Protein AF-A0A7Y3P861-F1 (afdb_monomer_lite)

Secondary structure (DSSP, 8-state):
--GGGGEEEEEEETTTS-HHHHHHHHHHTTTTEEEEEEE-SSEEEEEEEESSTT--HHHHHHHHHHHHHHHHHHHHHHHHHHHHHHHHHHHHHHHHHHHTT---PPPP-TT-HHHHHHHHHHHHHHHHHHHHHS-TT----S-SSPPPP---

Foldseek 3Di:
DDLVQQKDKDKAFCVQFPPVLLVVLCVVCVVFWHWDWDDDPGIIIIMTRGPDPPQDPVNNVVVVVVSVVSSNVSSVVVVVCVVCVVVVVVVVVVVVCVVVVNDPPPDPPCPDPVNVVVVVVVVVVVVVVCVVPDDPVPDDDDDPDDPDDPDD

pLDDT: mean 85.26, std 15.57, range [49.03, 98.69]

Sequence (152 aa):
MNPAKRSVALNVPRKIYGDDAVRIAAHVFSNRAEVYHRAGKAAHELTLVARHRGADAASLEALGGEFLNELLNQEYRSVTARFNRKIADIIAAQALLSARGAETPALPAQDSPEFEAEVQKLLAAAGDEIARTMPKKLSPQGPLYPPEPRAR

Structure (mmCIF, N/CA/C/O backbone):
data_AF-A0A7Y3P861-F1
#
_entry.id   AF-A0A7Y3P861-F1
#
loop_
_atom_site.group_PDB
_atom_site.id
_atom_site.type_symbol
_atom_site.label_atom_id
_atom_site.label_alt_id
_atom_site.label_comp_id
_atom_site.label_asym_id
_atom_site.label_entity_id
_atom_site.label_seq_id
_atom_site.pdbx_PDB_ins_code
_atom_site.Cartn_x
_atom_site.Cartn_y
_atom_site.Cartn_z
_atom_site.occupancy
_atom_site.B_iso_or_equiv
_atom_site.auth_seq_id
_atom_site.auth_comp_id
_atom_site.auth_asym_id
_atom_site.auth_atom_id
_atom_site.pdbx_PDB_model_num
ATOM 1 N N . MET A 1 1 ? -19.043 -12.545 21.869 1.00 51.41 1 MET A N 1
ATOM 2 C CA . MET A 1 1 ? -18.106 -11.414 22.084 1.00 51.41 1 MET A CA 1
ATOM 3 C C . MET A 1 1 ? -18.238 -10.476 20.884 1.00 51.41 1 MET A C 1
ATOM 5 O O . MET A 1 1 ? -18.245 -10.979 19.771 1.00 51.41 1 MET A O 1
ATOM 9 N N . ASN A 1 2 ? -18.467 -9.172 21.089 1.00 57.59 2 ASN A N 1
ATOM 10 C CA . ASN A 1 2 ? -18.907 -8.236 20.038 1.00 57.59 2 ASN A CA 1
ATOM 11 C C . ASN A 1 2 ? -17.721 -7.765 19.152 1.00 57.59 2 ASN A C 1
ATOM 13 O O . ASN A 1 2 ? -16.788 -7.180 19.709 1.00 57.59 2 ASN A O 1
ATOM 17 N N . PRO A 1 3 ? -17.728 -7.986 17.819 1.00 62.62 3 PRO A N 1
ATOM 18 C CA . PRO A 1 3 ? -16.659 -7.548 16.909 1.00 62.62 3 PRO A CA 1
ATOM 19 C C . PRO A 1 3 ? -16.409 -6.031 16.935 1.00 62.62 3 PRO A C 1
ATOM 21 O O . PRO A 1 3 ? -15.276 -5.609 16.724 1.00 62.62 3 PRO A O 1
ATOM 24 N N . ALA A 1 4 ? -17.407 -5.224 17.309 1.00 68.44 4 ALA A N 1
ATOM 25 C CA . ALA A 1 4 ? -17.267 -3.773 17.434 1.00 68.44 4 ALA A CA 1
ATOM 26 C C . ALA A 1 4 ? -16.253 -3.328 18.510 1.00 68.44 4 ALA A C 1
ATOM 28 O O . ALA A 1 4 ? -15.742 -2.217 18.453 1.00 68.44 4 ALA A O 1
ATOM 29 N N . LYS A 1 5 ? -15.937 -4.180 19.500 1.00 80.25 5 LYS A N 1
ATOM 30 C CA . LYS A 1 5 ? -14.982 -3.847 20.579 1.00 80.25 5 LYS A CA 1
ATOM 31 C C . LYS A 1 5 ? -13.510 -4.045 20.198 1.00 80.25 5 LYS A C 1
ATOM 33 O O . LYS A 1 5 ? -12.635 -3.781 21.010 1.00 80.25 5 LYS A O 1
ATOM 38 N N . ARG A 1 6 ? -13.241 -4.566 19.002 1.00 92.25 6 ARG A N 1
ATOM 39 C CA . ARG A 1 6 ? -11.911 -5.003 18.537 1.00 92.25 6 ARG A CA 1
ATOM 40 C C . ARG A 1 6 ? -11.640 -4.549 17.107 1.00 92.25 6 ARG A C 1
ATOM 42 O O . ARG A 1 6 ? -10.967 -5.238 16.337 1.00 92.25 6 ARG A O 1
ATOM 49 N N . SER A 1 7 ? -12.249 -3.428 16.748 1.00 95.50 7 SER A N 1
ATOM 50 C CA . SER A 1 7 ? -12.193 -2.868 15.413 1.00 95.50 7 SER A CA 1
ATOM 51 C C . SER A 1 7 ? -11.737 -1.423 15.445 1.00 95.50 7 SER A C 1
ATOM 53 O O . SER A 1 7 ? -12.117 -0.682 16.348 1.00 95.50 7 SER A O 1
ATOM 55 N N . VAL A 1 8 ? -10.996 -1.021 14.420 1.00 96.62 8 VAL A N 1
ATOM 56 C CA . VAL A 1 8 ? -10.671 0.378 14.139 1.00 96.62 8 VAL A CA 1
ATOM 57 C C . VAL A 1 8 ? -11.275 0.763 12.792 1.00 96.62 8 VAL A C 1
ATOM 59 O O . VAL A 1 8 ? -11.208 -0.003 11.828 1.00 96.62 8 VAL A O 1
ATOM 62 N N . ALA A 1 9 ? -11.913 1.930 12.745 1.00 96.88 9 ALA A N 1
ATOM 63 C CA . ALA A 1 9 ? -12.472 2.495 11.526 1.00 96.88 9 ALA A CA 1
ATOM 64 C C . ALA A 1 9 ? -11.510 3.547 10.971 1.00 96.88 9 ALA A C 1
ATOM 66 O O . ALA A 1 9 ? -11.041 4.410 11.709 1.00 96.88 9 ALA A O 1
ATOM 67 N N . LEU A 1 10 ? -11.233 3.477 9.673 1.00 97.44 10 LEU A N 1
ATOM 68 C CA . LEU A 1 10 ? -10.372 4.412 8.960 1.00 97.44 10 LEU A CA 1
ATOM 69 C C . LEU A 1 10 ? -11.136 4.999 7.776 1.00 97.44 10 LEU A C 1
ATOM 71 O O . LEU A 1 10 ? -11.939 4.320 7.132 1.00 97.44 10 LEU A O 1
ATOM 75 N N . ASN A 1 11 ? -10.853 6.261 7.472 1.00 97.69 11 ASN A N 1
ATOM 76 C CA . ASN A 1 11 ? -11.398 6.944 6.311 1.00 97.69 11 ASN A CA 1
ATOM 77 C C . ASN A 1 11 ? -10.258 7.630 5.558 1.00 97.69 11 ASN A C 1
ATOM 79 O O . ASN A 1 11 ? -9.568 8.479 6.123 1.00 97.69 11 ASN A O 1
ATOM 83 N N . VAL A 1 12 ? -10.034 7.231 4.306 1.00 97.62 12 VAL A N 1
ATOM 84 C CA . VAL A 1 12 ? -8.902 7.707 3.499 1.00 97.62 12 VAL A CA 1
ATOM 85 C C . VAL A 1 12 ? -9.360 8.183 2.118 1.00 97.62 12 VAL A C 1
ATOM 87 O O . VAL A 1 12 ? -10.211 7.549 1.495 1.00 97.62 12 VAL A O 1
ATOM 90 N N . PRO A 1 13 ? -8.824 9.297 1.594 1.00 97.88 13 PRO A N 1
ATOM 91 C CA . PRO A 1 13 ? -9.309 9.895 0.351 1.00 97.88 13 PRO A CA 1
ATOM 92 C C . PRO A 1 13 ? -8.934 9.069 -0.889 1.00 97.88 13 PRO A C 1
ATOM 94 O O . PRO A 1 13 ? -7.760 8.772 -1.116 1.00 97.88 13 PRO A O 1
ATOM 97 N N . ARG A 1 14 ? -9.916 8.812 -1.768 1.00 96.25 14 ARG A N 1
ATOM 98 C CA . ARG A 1 14 ? -9.731 8.077 -3.042 1.00 96.25 14 ARG A CA 1
ATOM 99 C C . ARG A 1 14 ? -8.851 8.797 -4.056 1.00 96.25 14 ARG A C 1
ATOM 101 O O . ARG A 1 14 ? -8.324 8.190 -4.976 1.00 96.25 14 ARG A O 1
ATOM 108 N N . LYS A 1 15 ? -8.714 10.116 -3.911 1.00 96.19 15 LYS A N 1
ATOM 109 C CA . LYS A 1 15 ? -7.819 10.918 -4.754 1.00 96.19 15 LYS A CA 1
ATOM 110 C C . LYS A 1 15 ? -6.344 10.590 -4.496 1.00 96.19 15 LYS A C 1
ATOM 112 O O . LYS A 1 15 ? -5.524 10.814 -5.377 1.00 96.19 15 LYS A O 1
ATOM 117 N N . ILE A 1 16 ? -6.022 10.130 -3.286 1.00 95.88 16 ILE A N 1
ATOM 118 C CA . ILE A 1 16 ? -4.650 9.828 -2.875 1.00 95.88 16 ILE A CA 1
ATOM 119 C C . ILE A 1 16 ? -4.393 8.334 -3.013 1.00 95.88 16 ILE A C 1
ATOM 121 O O . ILE A 1 16 ? -3.409 7.965 -3.633 1.00 95.88 16 ILE A O 1
ATOM 125 N N . TYR A 1 17 ? -5.283 7.499 -2.480 1.00 97.19 17 TYR A N 1
ATOM 126 C CA . TYR A 1 17 ? -5.110 6.049 -2.450 1.00 97.19 17 TYR A CA 1
ATOM 127 C C . TYR A 1 17 ? -6.027 5.378 -3.468 1.00 97.19 17 TYR A C 1
ATOM 129 O O . TYR A 1 17 ? -7.237 5.605 -3.450 1.00 97.19 17 TYR A O 1
ATOM 137 N N . GLY A 1 18 ? -5.455 4.562 -4.351 1.00 96.31 18 GLY A N 1
ATOM 138 C CA . GLY A 1 18 ? -6.202 3.782 -5.329 1.00 96.31 18 GLY A CA 1
ATOM 139 C C . GLY A 1 18 ? -6.804 2.497 -4.754 1.00 96.31 18 GLY A C 1
ATOM 140 O O . GLY A 1 18 ? -6.327 1.945 -3.760 1.00 96.31 18 GLY A O 1
ATOM 141 N N . ASP A 1 19 ? -7.816 1.965 -5.447 1.00 96.44 19 ASP A N 1
ATOM 142 C CA . ASP A 1 19 ? -8.485 0.706 -5.081 1.00 96.44 19 ASP A CA 1
ATOM 143 C C . ASP A 1 19 ? -7.494 -0.479 -4.990 1.00 96.44 19 ASP A C 1
ATOM 145 O O . ASP A 1 19 ? -7.601 -1.322 -4.097 1.00 96.44 19 ASP A O 1
ATOM 149 N N . ASP A 1 20 ? -6.479 -0.517 -5.863 1.00 96.88 20 ASP A N 1
ATOM 150 C CA . ASP A 1 20 ? -5.445 -1.560 -5.844 1.00 96.88 20 ASP A CA 1
ATOM 151 C C . ASP A 1 20 ? -4.565 -1.494 -4.589 1.00 96.88 20 ASP A C 1
ATOM 153 O O . ASP A 1 20 ? -4.273 -2.536 -4.000 1.00 96.88 20 ASP A O 1
ATOM 157 N N . ALA A 1 21 ? -4.182 -0.291 -4.146 1.00 97.94 21 ALA A N 1
ATOM 158 C CA . ALA A 1 21 ? -3.378 -0.112 -2.939 1.00 97.94 21 ALA A CA 1
ATOM 159 C C . ALA A 1 21 ? -4.139 -0.611 -1.701 1.00 97.94 21 ALA A C 1
ATOM 161 O O . ALA A 1 21 ? -3.578 -1.347 -0.888 1.00 97.94 21 ALA A O 1
ATOM 162 N N . VAL A 1 22 ? -5.441 -0.303 -1.609 1.00 97.81 22 VAL A N 1
ATOM 163 C CA . VAL A 1 22 ? -6.324 -0.815 -0.547 1.00 97.81 22 VAL A CA 1
ATOM 164 C C . VAL A 1 22 ? -6.403 -2.338 -0.577 1.00 97.81 22 VAL A C 1
ATOM 166 O O . VAL A 1 22 ? -6.233 -2.980 0.460 1.00 97.81 22 VAL A O 1
ATOM 169 N N . ARG A 1 23 ? -6.625 -2.935 -1.754 1.00 97.75 23 ARG A N 1
ATOM 170 C CA . ARG A 1 23 ? -6.733 -4.394 -1.896 1.00 97.75 23 ARG A CA 1
ATOM 171 C C . ARG A 1 23 ? -5.441 -5.108 -1.496 1.00 97.75 23 ARG A C 1
ATOM 173 O O . ARG A 1 23 ? -5.500 -6.124 -0.805 1.00 97.75 23 ARG A O 1
ATOM 180 N N . ILE A 1 24 ? -4.285 -4.589 -1.910 1.00 98.19 24 ILE A N 1
ATOM 181 C CA . ILE A 1 24 ? -2.985 -5.181 -1.574 1.00 98.19 24 ILE A CA 1
ATOM 182 C C . ILE A 1 24 ? -2.704 -5.028 -0.076 1.00 98.19 24 ILE A C 1
ATOM 184 O O . ILE A 1 24 ? -2.364 -6.018 0.570 1.00 98.19 24 ILE A O 1
ATOM 188 N N . ALA A 1 25 ? -2.918 -3.841 0.501 1.00 98.31 25 ALA A N 1
ATOM 189 C CA . ALA A 1 25 ? -2.729 -3.617 1.936 1.00 98.31 25 ALA A CA 1
ATOM 190 C C . ALA A 1 25 ? -3.632 -4.538 2.779 1.00 98.31 25 ALA A C 1
ATOM 192 O O . ALA A 1 25 ? -3.175 -5.155 3.742 1.00 98.31 25 ALA A O 1
ATOM 193 N N . ALA A 1 26 ? -4.895 -4.714 2.376 1.00 98.06 26 ALA A N 1
ATOM 194 C CA . ALA A 1 26 ? -5.817 -5.654 3.011 1.00 98.06 26 ALA A CA 1
ATOM 195 C C . ALA A 1 26 ? -5.315 -7.105 2.951 1.00 98.06 26 ALA A C 1
ATOM 197 O O . ALA A 1 26 ? -5.425 -7.838 3.934 1.00 98.06 26 ALA A O 1
ATOM 198 N N . HIS A 1 27 ? -4.730 -7.515 1.823 1.00 98.12 27 HIS A N 1
ATOM 199 C CA . HIS A 1 27 ? -4.144 -8.844 1.684 1.00 98.12 27 HIS A CA 1
ATOM 200 C C . HIS A 1 27 ? -2.918 -9.036 2.589 1.00 98.12 27 HIS A C 1
ATOM 202 O O . HIS A 1 27 ? -2.839 -10.045 3.292 1.00 98.12 27 HIS A O 1
ATOM 208 N N . VAL A 1 28 ? -2.010 -8.055 2.644 1.00 98.12 28 VAL A N 1
ATOM 209 C CA . VAL A 1 28 ? -0.834 -8.068 3.537 1.00 98.12 28 VAL A CA 1
ATOM 210 C C . VAL A 1 28 ? -1.253 -8.197 5.005 1.00 98.12 28 VAL A C 1
ATOM 212 O O . VAL A 1 28 ? -0.620 -8.920 5.770 1.00 98.12 28 VAL A O 1
ATOM 215 N N . PHE A 1 29 ? -2.360 -7.560 5.393 1.00 97.31 29 PHE A N 1
ATOM 216 C CA . PHE A 1 29 ? -2.886 -7.596 6.760 1.00 97.31 29 PHE A CA 1
ATOM 217 C C . PHE A 1 29 ? -3.784 -8.798 7.075 1.00 97.31 29 PHE A C 1
ATOM 219 O O . PHE A 1 29 ? -4.230 -8.928 8.215 1.00 97.31 29 PHE A O 1
ATOM 226 N N . SER A 1 30 ? -4.039 -9.699 6.124 1.00 96.38 30 SER A N 1
ATOM 227 C CA . SER A 1 30 ? -5.015 -10.794 6.265 1.00 96.38 30 SER A CA 1
ATOM 228 C C . SER A 1 30 ? -4.761 -11.741 7.445 1.00 96.38 30 SER A C 1
ATOM 230 O O . SER A 1 30 ? -5.705 -12.332 7.977 1.00 96.38 30 SER A O 1
ATOM 232 N N . ASN A 1 31 ? -3.510 -11.868 7.894 1.00 97.00 31 ASN A N 1
ATOM 233 C CA . ASN A 1 31 ? -3.115 -12.644 9.074 1.00 97.00 31 ASN A CA 1
ATOM 234 C C . ASN A 1 31 ? -3.337 -11.900 10.408 1.00 97.00 31 ASN A C 1
ATOM 236 O O . ASN A 1 31 ? -3.421 -12.535 11.459 1.00 97.00 31 ASN A O 1
ATOM 240 N N . ARG A 1 32 ? -3.458 -10.569 10.383 1.00 96.25 32 ARG A N 1
ATOM 241 C CA . ARG A 1 32 ? -3.559 -9.696 11.564 1.00 96.25 32 ARG A CA 1
ATOM 242 C C . ARG A 1 32 ? -4.951 -9.120 11.764 1.00 96.25 32 ARG A C 1
ATOM 244 O O . ARG A 1 32 ? -5.378 -8.953 12.907 1.00 96.25 32 ARG A O 1
ATOM 251 N N . ALA A 1 33 ? -5.660 -8.839 10.678 1.00 97.19 33 ALA A N 1
ATOM 252 C CA . ALA A 1 33 ? -6.983 -8.243 10.693 1.00 97.19 33 ALA A CA 1
ATOM 253 C C . ALA A 1 33 ? -7.844 -8.738 9.526 1.00 97.19 33 ALA A C 1
ATOM 255 O O . ALA A 1 33 ? -7.352 -9.065 8.448 1.00 97.19 33 ALA A O 1
ATOM 256 N N . GLU A 1 34 ? -9.152 -8.760 9.746 1.00 96.94 34 GLU A N 1
ATOM 257 C CA . GLU A 1 34 ? -10.133 -8.783 8.667 1.00 96.94 34 GLU A CA 1
ATOM 258 C C . GLU A 1 34 ? -10.426 -7.344 8.261 1.00 96.94 34 GLU A C 1
ATOM 260 O O . GLU A 1 34 ? -10.758 -6.516 9.110 1.00 96.94 34 GLU A O 1
ATOM 265 N N . VAL A 1 35 ? -10.283 -7.042 6.973 1.00 97.62 35 VAL A N 1
ATOM 266 C CA . VAL A 1 35 ? -10.484 -5.693 6.441 1.00 97.62 35 VAL A CA 1
ATOM 267 C C . VAL A 1 35 ? -11.788 -5.660 5.663 1.00 97.62 35 VAL A C 1
ATOM 269 O O . VAL A 1 35 ? -11.932 -6.321 4.637 1.00 97.62 35 VAL A O 1
ATOM 272 N N . TYR A 1 36 ? -12.735 -4.869 6.151 1.00 97.12 36 TYR A N 1
ATOM 273 C CA . TYR A 1 36 ? -13.986 -4.579 5.469 1.00 97.12 36 TYR A CA 1
ATOM 274 C C . TYR A 1 36 ? -13.836 -3.251 4.743 1.00 97.12 36 TYR A C 1
ATOM 276 O O . TYR A 1 36 ? -13.501 -2.237 5.354 1.00 97.12 36 TYR A O 1
ATOM 284 N N . HIS A 1 37 ? -14.082 -3.264 3.438 1.00 96.69 37 HIS A N 1
ATOM 285 C CA . HIS A 1 37 ? -13.927 -2.103 2.573 1.00 96.69 37 HIS A CA 1
ATOM 286 C C . HIS A 1 37 ? -15.268 -1.718 1.968 1.00 96.69 37 HIS A C 1
ATOM 288 O O . HIS A 1 37 ? -15.918 -2.523 1.303 1.00 96.69 37 HIS A O 1
ATOM 294 N N . ARG A 1 38 ? -15.664 -0.463 2.173 1.00 95.69 38 ARG A N 1
ATOM 295 C CA . ARG A 1 38 ? -16.745 0.176 1.433 1.00 95.69 38 ARG A CA 1
ATOM 296 C C . ARG A 1 38 ? -16.154 1.321 0.617 1.00 95.69 38 ARG A C 1
ATOM 298 O O . ARG A 1 38 ? -15.676 2.320 1.153 1.00 95.69 38 ARG A O 1
ATOM 305 N N . ALA A 1 39 ? -16.177 1.167 -0.702 1.00 89.88 39 ALA A N 1
ATOM 306 C CA . ALA A 1 39 ? -15.741 2.212 -1.615 1.00 89.88 39 ALA A CA 1
ATOM 307 C C . ALA A 1 39 ? -16.824 3.297 -1.728 1.00 89.88 39 ALA A C 1
ATOM 309 O O . ALA A 1 39 ? -17.886 3.077 -2.311 1.00 89.88 39 ALA A O 1
ATOM 310 N N . GLY A 1 40 ? -16.556 4.472 -1.160 1.00 90.69 40 GLY A N 1
ATOM 311 C CA . GLY A 1 40 ? -17.352 5.675 -1.378 1.00 90.69 40 GLY A CA 1
ATOM 312 C C . GLY A 1 40 ? -16.910 6.432 -2.633 1.00 90.69 40 GLY A C 1
ATOM 313 O O . GLY A 1 40 ? -15.907 6.113 -3.271 1.00 90.69 40 GLY A O 1
ATOM 314 N N . LYS A 1 41 ? -17.640 7.495 -2.996 1.00 91.38 41 LYS A N 1
ATOM 315 C CA . LYS A 1 41 ? -17.251 8.351 -4.133 1.00 91.38 41 LYS A CA 1
ATOM 316 C C . LYS A 1 41 ? -15.954 9.119 -3.858 1.00 91.38 41 LYS A C 1
ATOM 318 O O . LYS A 1 41 ? -15.064 9.116 -4.701 1.00 91.38 41 LYS A O 1
ATOM 323 N N . ALA A 1 42 ? -15.849 9.752 -2.688 1.00 95.38 42 ALA A N 1
ATOM 324 C CA . ALA A 1 42 ? -14.724 10.620 -2.329 1.00 95.38 42 ALA A CA 1
ATOM 325 C C . ALA A 1 42 ? -13.630 9.913 -1.511 1.00 95.38 42 ALA A C 1
ATOM 327 O O . ALA A 1 42 ? -12.474 10.340 -1.517 1.00 95.38 42 ALA A O 1
ATOM 328 N N . ALA A 1 43 ? -13.982 8.836 -0.810 1.00 97.38 43 ALA A N 1
ATOM 329 C CA . ALA A 1 43 ? -13.100 8.193 0.150 1.00 97.38 43 ALA A CA 1
ATOM 330 C C . ALA A 1 43 ? -13.372 6.690 0.273 1.00 97.38 43 ALA A C 1
ATOM 332 O O . ALA A 1 43 ? -14.437 6.202 -0.115 1.00 97.38 43 ALA A O 1
ATOM 333 N N . HIS A 1 44 ? -12.389 5.963 0.791 1.00 97.81 44 HIS A N 1
ATOM 334 C CA . HIS A 1 44 ? -12.527 4.583 1.219 1.00 97.81 44 HIS A CA 1
ATOM 335 C C . HIS A 1 44 ? -12.874 4.548 2.703 1.00 97.81 44 HIS A C 1
ATOM 337 O O . HIS A 1 44 ? -12.123 5.061 3.532 1.00 97.81 44 HIS A O 1
ATOM 343 N N . GLU A 1 45 ? -13.988 3.898 3.021 1.00 97.81 45 GLU A N 1
ATOM 344 C CA . GLU A 1 45 ? -14.376 3.576 4.389 1.00 97.81 45 GLU A CA 1
ATOM 345 C C . GLU A 1 45 ? -13.870 2.168 4.698 1.00 97.81 45 GLU A C 1
ATOM 347 O O . GLU A 1 45 ? -14.266 1.191 4.051 1.00 97.81 45 GLU A O 1
ATOM 352 N N . LEU A 1 46 ? -12.957 2.068 5.659 1.00 97.81 46 LEU A N 1
ATOM 353 C CA . LEU A 1 46 ? -12.302 0.822 6.028 1.00 97.81 46 LEU A CA 1
ATOM 354 C C . LEU A 1 46 ? -12.616 0.496 7.481 1.00 97.81 46 LEU A C 1
ATOM 356 O O . LEU A 1 46 ? -12.555 1.357 8.353 1.00 97.81 46 LEU A O 1
ATOM 360 N N . THR A 1 47 ? -12.936 -0.761 7.756 1.00 97.88 47 THR A N 1
ATOM 361 C CA . THR A 1 47 ? -13.034 -1.279 9.122 1.00 97.88 47 THR A CA 1
ATOM 362 C C . THR A 1 47 ? -12.095 -2.457 9.257 1.00 97.88 47 THR A C 1
ATOM 364 O O . THR A 1 47 ? -12.248 -3.460 8.563 1.00 97.88 47 THR A O 1
ATOM 367 N N . LEU A 1 48 ? -11.120 -2.335 10.149 1.00 97.81 48 LEU A N 1
ATOM 368 C CA . LEU A 1 48 ? -10.177 -3.396 10.455 1.00 97.81 48 LEU A CA 1
ATOM 369 C C . LEU A 1 48 ? -10.623 -4.064 11.739 1.00 97.81 4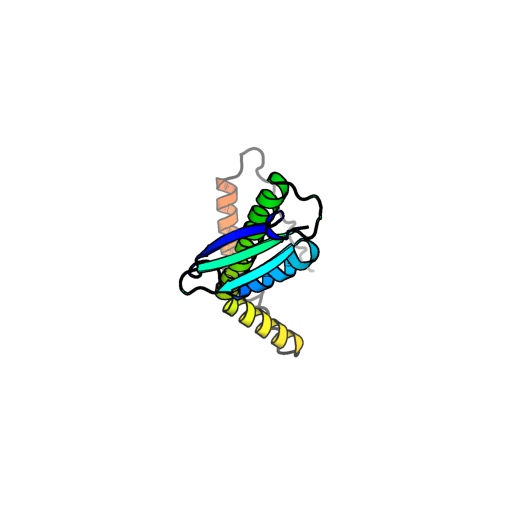8 LEU A C 1
ATOM 371 O O . LEU A 1 48 ? -10.609 -3.436 12.794 1.00 97.81 48 LEU A O 1
ATOM 375 N N . VAL A 1 49 ? -10.990 -5.334 11.666 1.00 97.19 49 VAL A N 1
ATOM 376 C CA . VAL A 1 49 ? -11.288 -6.156 12.836 1.00 97.19 49 VAL A CA 1
ATOM 377 C C . VAL A 1 49 ? -10.037 -6.958 13.152 1.00 97.19 49 VAL A C 1
ATOM 379 O O . VAL A 1 49 ? -9.672 -7.859 12.397 1.00 97.19 49 VAL A O 1
ATOM 382 N N . ALA A 1 50 ? -9.360 -6.643 14.258 1.00 97.06 50 ALA A N 1
ATOM 383 C CA . ALA A 1 50 ? -8.166 -7.377 14.672 1.00 97.06 50 ALA A CA 1
ATOM 384 C C . ALA A 1 50 ? -8.491 -8.871 14.794 1.00 97.06 50 ALA A C 1
ATOM 386 O O . AL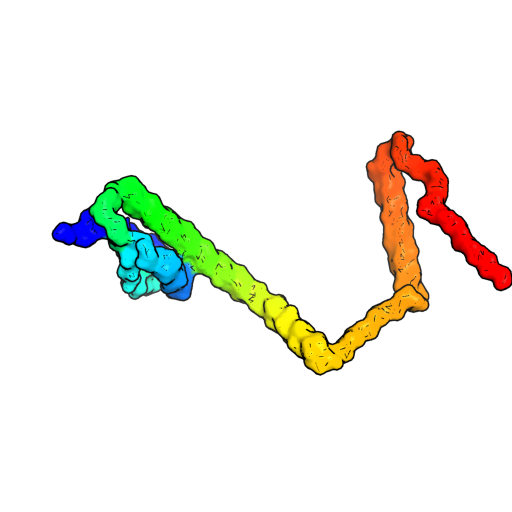A A 1 50 ? -9.592 -9.214 15.227 1.00 97.06 50 ALA A O 1
ATOM 387 N N . ARG A 1 51 ? -7.553 -9.773 14.479 1.00 94.44 51 ARG A N 1
ATOM 388 C CA . ARG A 1 51 ? -7.694 -11.229 14.697 1.00 94.44 51 ARG A CA 1
ATOM 389 C C . ARG A 1 51 ? -7.296 -11.658 16.111 1.00 94.44 51 ARG A C 1
ATOM 391 O O . ARG A 1 51 ? -7.894 -12.585 16.665 1.00 94.44 51 ARG A O 1
ATOM 398 N N . HIS A 1 52 ? -6.389 -10.926 16.754 1.00 90.56 52 HIS A N 1
ATOM 399 C CA . HIS A 1 52 ? -6.020 -11.158 18.150 1.00 90.56 52 HIS A CA 1
ATOM 400 C C . HIS A 1 52 ? -7.173 -10.826 19.113 1.00 90.56 52 HIS A C 1
ATOM 402 O O . HIS A 1 52 ? -7.747 -9.740 19.057 1.00 90.56 52 HIS A O 1
ATOM 408 N N . ARG A 1 53 ? -7.548 -11.770 19.994 1.00 85.50 53 ARG A N 1
ATOM 409 C CA . ARG A 1 53 ? -8.748 -11.628 20.842 1.00 85.50 53 ARG A CA 1
ATOM 410 C C . ARG A 1 53 ? -8.616 -10.686 22.033 1.00 85.50 53 ARG A C 1
ATOM 412 O O . ARG A 1 53 ? -9.646 -10.208 22.496 1.00 85.50 53 ARG A O 1
ATOM 419 N N . GLY A 1 54 ? -7.395 -10.400 22.471 1.00 87.25 54 GLY A N 1
ATOM 420 C CA . GLY A 1 54 ? -7.105 -9.474 23.568 1.00 87.25 54 GLY A CA 1
ATOM 421 C C . GLY A 1 54 ? -6.554 -8.127 23.106 1.00 87.25 54 GLY A C 1
ATOM 422 O O . GLY A 1 54 ? -5.745 -7.558 23.821 1.00 87.25 54 GLY A O 1
ATOM 423 N N . ALA A 1 55 ? -6.886 -7.665 21.895 1.00 89.38 55 ALA A N 1
ATOM 424 C CA . ALA A 1 55 ? -6.448 -6.347 21.438 1.00 89.38 55 ALA A CA 1
ATOM 425 C C . ALA A 1 55 ? -7.087 -5.253 22.309 1.00 89.38 55 ALA A C 1
ATOM 427 O O . ALA A 1 55 ? -8.315 -5.155 22.376 1.00 89.38 55 ALA A O 1
ATOM 428 N N . ASP A 1 56 ? -6.251 -4.470 22.984 1.00 93.19 56 ASP A N 1
ATOM 429 C CA . ASP A 1 56 ? -6.656 -3.282 23.726 1.00 93.19 56 ASP A CA 1
ATOM 430 C C . ASP A 1 56 ? -6.714 -2.049 22.807 1.00 93.19 56 ASP A C 1
ATOM 432 O O . ASP A 1 56 ? -6.427 -2.126 21.610 1.00 93.19 56 ASP A O 1
ATOM 436 N N . ALA A 1 57 ? -7.120 -0.902 23.356 1.00 92.69 57 ALA A N 1
ATOM 437 C CA . ALA A 1 57 ? -7.266 0.329 22.580 1.00 92.69 57 ALA A CA 1
ATOM 438 C C . ALA A 1 57 ? -5.951 0.747 21.897 1.00 92.69 57 ALA A C 1
ATOM 440 O O . ALA A 1 57 ? -5.961 1.062 20.709 1.00 92.69 57 ALA A O 1
ATOM 441 N N . ALA A 1 58 ? -4.827 0.669 22.616 1.00 95.06 58 ALA A N 1
ATOM 442 C CA . ALA A 1 58 ? -3.511 1.016 22.083 1.00 95.06 58 ALA A CA 1
ATOM 443 C C . ALA A 1 58 ? -3.097 0.088 20.928 1.00 95.06 58 ALA A C 1
ATOM 445 O O . ALA A 1 58 ? -2.621 0.549 19.894 1.00 95.06 58 ALA A O 1
ATOM 446 N N . SER A 1 59 ? -3.347 -1.218 21.055 1.00 95.25 59 SER A N 1
ATOM 447 C CA . SER A 1 59 ? -3.079 -2.193 19.992 1.00 95.25 59 SER A CA 1
ATOM 448 C C . SER A 1 59 ? -3.944 -1.962 18.751 1.00 95.25 59 SER A C 1
ATOM 450 O O . SER A 1 59 ? -3.488 -2.195 17.633 1.00 95.25 59 SER A O 1
ATOM 452 N N . LEU A 1 60 ? -5.199 -1.530 18.919 1.00 95.88 60 LEU A N 1
ATOM 453 C CA . LEU A 1 60 ? -6.095 -1.218 17.799 1.00 95.88 60 LEU A CA 1
ATOM 454 C C . LEU A 1 60 ? -5.691 0.073 17.082 1.00 95.88 60 LEU A C 1
ATOM 456 O O . LEU A 1 60 ? -5.755 0.132 15.855 1.00 95.88 60 LEU A O 1
ATOM 460 N N . GLU A 1 61 ? -5.257 1.085 17.830 1.00 96.19 61 GLU A N 1
ATOM 461 C CA . GLU A 1 61 ? -4.708 2.318 17.265 1.00 96.19 61 GLU A CA 1
ATOM 462 C C . GLU A 1 61 ? -3.427 2.032 16.474 1.00 96.19 61 GLU A C 1
ATOM 464 O O . GLU A 1 61 ? -3.322 2.425 15.310 1.00 96.19 61 GLU A O 1
ATOM 469 N N . ALA A 1 62 ? -2.506 1.257 17.056 1.00 97.06 62 ALA A N 1
ATOM 470 C CA . ALA A 1 62 ? -1.290 0.813 16.381 1.00 97.06 62 ALA A CA 1
ATOM 471 C C . ALA A 1 62 ? -1.611 0.033 15.099 1.00 97.06 62 ALA A C 1
ATOM 473 O O . ALA A 1 62 ? -1.067 0.337 14.041 1.00 97.06 62 ALA A O 1
ATOM 474 N N . LEU A 1 63 ? -2.565 -0.903 15.152 1.00 97.56 63 LEU A N 1
ATOM 475 C CA . LEU A 1 63 ? -3.026 -1.643 13.975 1.00 97.56 63 LEU A CA 1
ATOM 476 C C . LEU A 1 63 ? -3.529 -0.707 12.864 1.00 97.56 63 LEU A C 1
ATOM 478 O O . LEU A 1 63 ? -3.216 -0.926 11.693 1.00 97.56 63 LEU A O 1
ATOM 482 N N . GLY A 1 64 ? -4.299 0.324 13.222 1.00 98.00 64 GLY A N 1
ATOM 483 C CA . GLY A 1 64 ? -4.781 1.330 12.279 1.00 98.00 64 GLY A CA 1
ATOM 484 C C . GLY A 1 64 ? -3.640 2.131 11.649 1.00 98.00 64 GLY A C 1
ATOM 485 O O . GLY A 1 64 ? -3.591 2.267 10.427 1.00 98.00 64 GLY A O 1
ATOM 486 N N . GLY A 1 65 ? -2.695 2.609 12.461 1.00 98.31 65 GLY A N 1
ATOM 487 C CA . GLY A 1 65 ? -1.526 3.357 11.986 1.00 98.31 65 GLY A CA 1
ATOM 488 C C . GLY A 1 65 ? -0.612 2.527 11.085 1.00 98.31 65 GLY A C 1
ATOM 489 O O . GLY A 1 65 ? -0.202 2.975 10.016 1.00 98.31 65 GLY A O 1
ATOM 490 N N . GLU A 1 66 ? -0.346 1.281 11.466 1.00 98.50 66 GLU A N 1
ATOM 491 C CA . GLU A 1 66 ? 0.444 0.357 10.658 1.00 98.50 66 GLU A CA 1
ATOM 492 C C . GLU A 1 66 ? -0.228 0.043 9.318 1.00 98.50 66 GLU A C 1
ATOM 494 O O . GLU A 1 66 ? 0.448 -0.024 8.290 1.00 98.50 66 GLU A O 1
ATOM 499 N N . PHE A 1 67 ? -1.555 -0.105 9.300 1.00 98.69 67 PHE A N 1
ATOM 500 C CA . PHE A 1 67 ? -2.288 -0.294 8.052 1.00 98.69 67 PHE A CA 1
ATOM 501 C C . PHE A 1 67 ? -2.201 0.934 7.142 1.00 98.69 67 PHE A C 1
ATOM 503 O O . PHE A 1 67 ? -2.013 0.786 5.936 1.00 98.69 67 PHE A O 1
ATOM 510 N N . LEU A 1 68 ? -2.306 2.147 7.696 1.00 98.50 68 LEU A N 1
ATOM 511 C CA . LEU A 1 68 ? -2.150 3.383 6.923 1.00 98.50 68 LEU A CA 1
ATOM 512 C C . LEU A 1 68 ? -0.747 3.507 6.318 1.00 98.50 68 LEU A C 1
ATOM 514 O O . LEU A 1 68 ? -0.618 3.907 5.162 1.00 98.50 68 LEU A O 1
ATOM 518 N N . ASN A 1 69 ? 0.289 3.118 7.064 1.00 98.56 69 ASN A N 1
ATOM 519 C CA . ASN A 1 69 ? 1.660 3.095 6.554 1.00 98.56 69 ASN A CA 1
ATOM 520 C C . ASN A 1 69 ? 1.811 2.120 5.385 1.00 98.56 69 ASN A C 1
ATOM 522 O O . ASN A 1 69 ? 2.413 2.464 4.368 1.00 98.56 69 ASN A O 1
ATOM 526 N N . GLU A 1 70 ? 1.239 0.923 5.501 1.00 98.50 70 GLU A N 1
ATOM 527 C CA . GLU A 1 70 ? 1.277 -0.048 4.411 1.00 98.50 70 GLU A CA 1
ATOM 528 C C . GLU A 1 70 ? 0.478 0.433 3.196 1.00 98.50 70 GLU A C 1
ATOM 530 O O . GLU A 1 70 ? 0.949 0.333 2.065 1.00 98.50 70 GLU A O 1
ATOM 535 N N . LEU A 1 71 ? -0.694 1.031 3.411 1.00 98.44 71 LEU A N 1
ATOM 536 C CA . LEU A 1 71 ? -1.489 1.618 2.338 1.00 98.44 71 LEU A CA 1
ATOM 537 C C . LEU A 1 71 ? -0.709 2.707 1.579 1.00 98.44 71 LEU A C 1
ATOM 539 O O . LEU A 1 71 ? -0.694 2.715 0.346 1.00 98.44 71 LEU A O 1
ATOM 543 N N . LEU A 1 72 ? -0.020 3.593 2.303 1.00 98.19 72 LEU A N 1
ATOM 544 C CA . LEU A 1 72 ? 0.848 4.618 1.722 1.00 98.19 72 LEU A CA 1
ATOM 545 C C . LEU A 1 72 ? 2.014 4.017 0.940 1.00 98.19 72 LEU A C 1
ATOM 547 O O . LEU A 1 72 ? 2.296 4.455 -0.175 1.00 98.19 72 LEU A O 1
ATOM 551 N N . ASN A 1 73 ? 2.657 2.992 1.489 1.00 98.25 73 ASN A N 1
ATOM 552 C CA . ASN A 1 73 ? 3.735 2.276 0.821 1.00 98.25 73 ASN A CA 1
ATOM 553 C C . ASN A 1 73 ? 3.265 1.640 -0.503 1.00 98.25 73 ASN A C 1
ATOM 555 O O . ASN A 1 73 ? 3.954 1.740 -1.520 1.00 98.25 73 ASN A O 1
ATOM 559 N N . GLN A 1 74 ? 2.070 1.040 -0.527 1.00 98.12 74 GLN A N 1
ATOM 560 C CA . GLN A 1 74 ? 1.504 0.447 -1.742 1.00 98.12 74 GLN A CA 1
ATOM 561 C C . GLN A 1 74 ? 1.149 1.496 -2.800 1.00 98.12 74 GLN A C 1
ATOM 563 O O . GLN A 1 74 ? 1.459 1.308 -3.980 1.00 98.12 74 GLN A O 1
ATOM 568 N N . GLU A 1 75 ? 0.578 2.632 -2.399 1.00 97.88 75 GLU A N 1
ATOM 569 C CA . GLU A 1 75 ? 0.316 3.725 -3.338 1.00 97.88 75 GLU A CA 1
ATOM 570 C C . GLU A 1 75 ? 1.621 4.304 -3.898 1.00 97.88 75 GLU A C 1
ATOM 572 O O . GLU A 1 75 ? 1.751 4.481 -5.110 1.00 97.88 75 GLU A O 1
ATOM 577 N N . TYR A 1 76 ? 2.630 4.521 -3.051 1.00 97.94 76 TYR A N 1
ATOM 578 C CA . TYR A 1 76 ? 3.929 5.029 -3.489 1.00 97.94 76 TYR A CA 1
ATOM 579 C C . TYR A 1 76 ? 4.605 4.096 -4.502 1.00 97.94 76 TYR A C 1
ATOM 581 O O . TYR A 1 76 ? 5.129 4.554 -5.524 1.00 97.94 76 TYR A O 1
ATOM 589 N N . ARG A 1 77 ? 4.542 2.776 -4.277 1.00 96.56 77 ARG A N 1
ATOM 590 C CA . ARG A 1 77 ? 5.017 1.772 -5.242 1.00 96.56 77 ARG A CA 1
ATOM 591 C C . ARG A 1 77 ? 4.253 1.850 -6.559 1.00 96.56 77 ARG A C 1
ATOM 593 O O . ARG A 1 77 ? 4.883 1.838 -7.612 1.00 96.56 77 ARG A O 1
ATOM 600 N N . SER A 1 78 ? 2.928 1.988 -6.513 1.00 96.12 78 SER A N 1
ATOM 601 C CA . SER A 1 78 ? 2.087 2.132 -7.708 1.00 96.12 78 SER A CA 1
ATOM 602 C C . SER A 1 78 ? 2.429 3.394 -8.509 1.00 96.12 78 SER A C 1
ATOM 604 O O . SER A 1 78 ? 2.610 3.344 -9.727 1.00 96.12 78 SER A O 1
ATOM 606 N N . VAL A 1 79 ? 2.576 4.540 -7.840 1.00 96.00 79 VAL A N 1
ATOM 607 C CA . VAL A 1 79 ? 3.005 5.807 -8.455 1.00 96.00 79 VAL A CA 1
ATOM 608 C C . VAL A 1 79 ? 4.388 5.664 -9.097 1.00 96.00 79 VAL A C 1
ATOM 610 O O . VAL A 1 79 ? 4.562 5.985 -10.273 1.00 96.00 79 VAL A O 1
ATOM 613 N N . THR A 1 80 ? 5.357 5.124 -8.359 1.00 96.81 80 THR A N 1
ATOM 614 C CA . THR A 1 80 ? 6.733 4.931 -8.841 1.00 96.81 80 THR A CA 1
ATOM 615 C C . THR A 1 80 ? 6.780 3.981 -10.039 1.00 96.81 80 THR A C 1
ATOM 617 O O . THR A 1 80 ? 7.434 4.274 -11.038 1.00 96.81 80 THR A O 1
ATOM 620 N N . ALA A 1 81 ? 6.038 2.873 -9.988 1.00 95.56 81 ALA A N 1
ATOM 621 C CA . ALA A 1 81 ? 5.931 1.931 -11.098 1.00 95.56 81 ALA A CA 1
ATOM 622 C C . ALA A 1 81 ? 5.322 2.588 -12.344 1.00 95.56 81 ALA A C 1
ATOM 624 O O . ALA A 1 81 ? 5.811 2.374 -13.452 1.00 95.56 81 ALA A O 1
ATOM 625 N N . ARG A 1 82 ? 4.299 3.439 -12.179 1.00 95.31 82 ARG A N 1
ATOM 626 C CA . ARG A 1 82 ? 3.700 4.189 -13.294 1.00 95.31 82 ARG A CA 1
ATOM 627 C C . ARG A 1 82 ? 4.702 5.130 -13.957 1.00 95.31 82 ARG A C 1
ATOM 629 O O . ARG A 1 82 ? 4.788 5.128 -15.183 1.00 95.31 82 ARG A O 1
ATOM 636 N N . PHE A 1 83 ? 5.470 5.893 -13.180 1.00 96.19 83 PHE A N 1
ATOM 637 C CA . PHE A 1 83 ? 6.477 6.803 -13.736 1.00 96.19 83 PHE A CA 1
ATOM 638 C C . PHE A 1 83 ? 7.628 6.063 -14.422 1.00 96.19 83 PHE A C 1
ATOM 640 O O . PHE A 1 83 ? 8.092 6.493 -15.476 1.00 96.19 83 PHE A O 1
ATOM 647 N N . ASN A 1 84 ? 8.032 4.915 -13.880 1.00 96.25 84 ASN A N 1
ATOM 648 C CA . ASN A 1 84 ? 9.161 4.146 -14.399 1.00 96.25 84 ASN A CA 1
ATOM 649 C C . ASN A 1 84 ? 8.780 3.106 -15.460 1.00 96.25 84 ASN A C 1
ATOM 651 O O . ASN A 1 84 ? 9.665 2.434 -15.987 1.00 96.25 84 ASN A O 1
ATOM 655 N N . ARG A 1 85 ? 7.495 2.980 -15.820 1.00 96.94 85 ARG A N 1
ATOM 656 C CA . ARG A 1 85 ? 7.010 1.942 -16.742 1.00 96.94 85 ARG A CA 1
ATOM 657 C C . ARG A 1 85 ? 7.765 1.922 -18.070 1.00 96.94 85 AR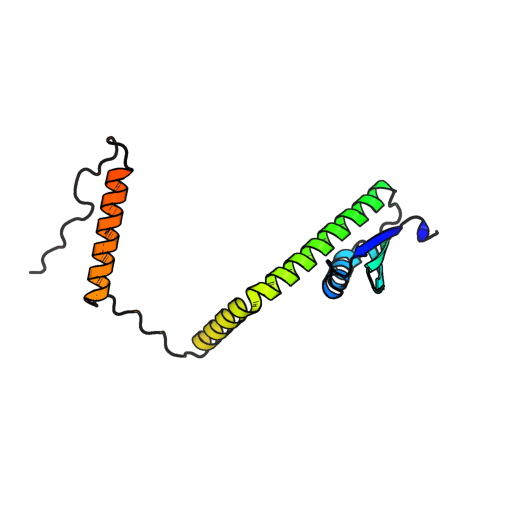G A C 1
ATOM 659 O O . ARG A 1 85 ? 8.229 0.871 -18.481 1.00 96.94 85 ARG A O 1
ATOM 666 N N . LYS A 1 86 ? 7.950 3.080 -18.711 1.00 95.88 86 LYS A N 1
ATOM 667 C CA . LYS A 1 86 ? 8.654 3.159 -20.005 1.00 95.88 86 LYS A CA 1
ATOM 668 C C . LYS A 1 86 ? 10.110 2.701 -19.910 1.00 95.88 86 LYS A C 1
ATOM 670 O O . LYS A 1 86 ? 10.601 2.039 -20.815 1.00 95.88 86 LYS A O 1
ATOM 675 N N . ILE A 1 87 ? 10.791 3.055 -18.821 1.00 96.19 87 ILE A N 1
ATOM 676 C CA . ILE A 1 87 ? 12.181 2.650 -18.580 1.00 96.19 87 ILE A CA 1
ATOM 677 C C . ILE A 1 87 ? 12.236 1.132 -18.381 1.00 96.19 87 ILE A C 1
ATOM 679 O O . ILE A 1 87 ? 13.054 0.464 -19.007 1.00 96.19 87 ILE A O 1
ATOM 683 N N . ALA A 1 88 ? 11.327 0.583 -17.570 1.00 94.50 88 ALA A N 1
ATOM 684 C CA . ALA A 1 88 ? 11.214 -0.857 -17.363 1.00 94.50 88 ALA A CA 1
ATOM 685 C C . ALA A 1 88 ? 10.932 -1.609 -18.676 1.00 94.50 88 ALA A C 1
ATOM 687 O O . ALA A 1 88 ? 11.565 -2.631 -18.932 1.00 94.50 88 ALA A O 1
ATOM 688 N N . ASP A 1 89 ? 10.053 -1.078 -19.529 1.00 96.12 89 ASP A N 1
ATOM 689 C CA . ASP A 1 89 ? 9.727 -1.665 -20.833 1.00 96.12 89 ASP A CA 1
ATOM 690 C C . ASP A 1 89 ? 10.950 -1.682 -21.772 1.00 96.12 89 ASP A C 1
ATOM 692 O O . ASP A 1 89 ? 11.204 -2.693 -22.425 1.00 96.12 89 ASP A O 1
ATOM 696 N N . ILE A 1 90 ? 11.748 -0.605 -21.811 1.00 96.38 90 ILE A N 1
ATOM 697 C CA . ILE A 1 90 ? 12.991 -0.544 -22.607 1.00 96.38 90 ILE A CA 1
ATOM 698 C C . ILE A 1 90 ? 14.011 -1.566 -22.102 1.00 96.38 90 ILE A C 1
ATOM 700 O O . ILE A 1 90 ? 14.577 -2.309 -22.903 1.00 96.38 90 ILE A O 1
ATOM 704 N N . ILE A 1 91 ? 14.222 -1.638 -20.785 1.00 95.12 91 ILE A N 1
ATOM 705 C CA . ILE A 1 91 ? 15.147 -2.604 -20.177 1.00 95.12 91 ILE A CA 1
ATOM 706 C C . ILE A 1 91 ? 14.700 -4.034 -20.495 1.00 95.12 91 ILE A C 1
ATOM 708 O O . ILE A 1 91 ? 15.520 -4.861 -20.891 1.00 95.12 91 ILE A O 1
ATOM 712 N N . ALA A 1 92 ? 13.403 -4.328 -20.371 1.00 94.81 92 ALA A N 1
ATOM 713 C CA . ALA A 1 92 ? 12.853 -5.639 -20.696 1.00 94.81 92 ALA A CA 1
ATOM 714 C C . ALA A 1 92 ? 13.022 -5.976 -22.185 1.00 94.81 92 ALA A C 1
ATOM 716 O O . ALA A 1 92 ? 13.433 -7.086 -22.519 1.00 94.81 92 ALA A O 1
ATOM 717 N N . ALA A 1 93 ? 12.762 -5.021 -23.082 1.00 93.81 93 ALA A N 1
ATOM 718 C CA . ALA A 1 93 ? 12.965 -5.201 -24.515 1.00 93.81 93 ALA A CA 1
ATOM 719 C C . ALA A 1 93 ? 14.439 -5.470 -24.848 1.00 93.81 93 ALA A C 1
ATOM 721 O O . ALA A 1 93 ? 14.733 -6.417 -25.575 1.00 93.81 93 ALA A O 1
ATOM 722 N N . GLN A 1 94 ? 15.367 -4.700 -24.273 1.00 91.44 94 GLN A N 1
ATOM 723 C CA . GLN A 1 94 ? 16.802 -4.904 -24.460 1.00 91.44 94 GLN A CA 1
ATOM 724 C C . GLN A 1 94 ? 17.246 -6.269 -23.923 1.00 91.44 94 GLN A C 1
ATOM 726 O O . GLN A 1 94 ? 17.951 -6.991 -24.619 1.00 91.44 94 GLN A O 1
ATOM 731 N N . ALA A 1 95 ? 16.785 -6.669 -22.735 1.00 91.62 95 ALA A N 1
ATOM 732 C CA . ALA A 1 95 ? 17.088 -7.981 -22.169 1.00 91.62 95 ALA A CA 1
ATOM 733 C C . ALA A 1 95 ? 16.579 -9.127 -23.059 1.00 91.62 95 ALA A C 1
ATOM 735 O O . ALA A 1 95 ? 17.301 -10.097 -23.288 1.00 91.62 95 ALA A O 1
ATOM 736 N N . LEU A 1 96 ? 15.363 -9.006 -23.602 1.00 91.62 96 LEU A N 1
ATOM 737 C CA . LEU A 1 96 ? 14.796 -9.986 -24.530 1.00 91.62 96 LEU A CA 1
ATOM 738 C C . LEU A 1 96 ? 15.558 -10.039 -25.860 1.00 91.62 96 LEU A C 1
ATOM 740 O O . LEU A 1 96 ? 15.754 -11.130 -26.393 1.00 91.62 96 LEU A O 1
ATOM 744 N N . LEU A 1 97 ? 15.992 -8.894 -26.392 1.00 88.19 97 LEU A N 1
ATOM 745 C CA . LEU A 1 97 ? 16.808 -8.829 -27.608 1.00 88.19 97 LEU A CA 1
ATOM 746 C C . LEU A 1 97 ? 18.171 -9.496 -27.391 1.00 88.19 97 LEU A C 1
ATOM 748 O O . LEU A 1 97 ? 18.533 -10.386 -28.161 1.00 88.19 97 LEU A O 1
ATOM 752 N N . SER A 1 98 ? 18.865 -9.165 -26.298 1.00 83.00 98 SER A N 1
ATOM 753 C CA . SER A 1 98 ? 20.136 -9.799 -25.929 1.00 83.00 98 SER A CA 1
ATOM 754 C C . SER A 1 98 ? 19.987 -11.311 -25.723 1.00 83.00 98 SER A C 1
ATOM 756 O O . SER A 1 98 ? 20.819 -12.088 -26.183 1.00 83.00 98 SER A O 1
ATOM 758 N N . ALA A 1 99 ? 18.904 -11.757 -25.078 1.00 85.56 99 ALA A N 1
ATOM 759 C CA . ALA A 1 99 ? 18.645 -13.179 -24.842 1.00 85.56 99 ALA A CA 1
ATOM 760 C C . ALA A 1 99 ? 18.325 -13.966 -26.125 1.00 85.56 99 ALA A C 1
ATOM 762 O O . ALA A 1 99 ? 18.561 -15.171 -26.179 1.00 85.56 99 ALA A O 1
ATOM 763 N N . ARG A 1 100 ? 17.803 -13.306 -27.168 1.00 82.00 100 ARG A N 1
ATOM 764 C CA . ARG A 1 100 ? 17.554 -13.920 -28.485 1.00 82.00 100 ARG A CA 1
ATOM 765 C C . ARG A 1 100 ? 18.825 -14.125 -29.315 1.00 82.00 100 ARG A C 1
ATOM 767 O O . ARG A 1 100 ? 18.724 -14.657 -30.417 1.00 82.00 100 ARG A O 1
ATOM 774 N N . GLY A 1 101 ? 19.992 -13.712 -28.818 1.00 68.94 101 GLY A N 1
ATOM 775 C CA . GLY A 1 101 ? 21.235 -13.720 -29.589 1.00 68.94 101 GLY A CA 1
ATOM 776 C C . GLY A 1 101 ? 21.258 -12.657 -30.689 1.00 68.94 101 GLY A C 1
ATOM 777 O O . GLY A 1 101 ? 22.024 -12.791 -31.640 1.00 68.94 101 GLY A O 1
ATOM 778 N N . ALA A 1 102 ? 20.404 -11.628 -30.590 1.00 58.19 102 ALA A N 1
ATOM 779 C CA . ALA A 1 102 ? 20.505 -10.471 -31.468 1.00 58.19 102 ALA A CA 1
ATOM 780 C C . ALA A 1 102 ? 21.825 -9.745 -31.179 1.00 58.19 102 ALA A C 1
ATOM 782 O O . ALA A 1 102 ? 22.234 -9.661 -30.021 1.00 58.19 102 ALA A O 1
ATOM 783 N N . GLU A 1 103 ? 22.464 -9.292 -32.259 1.00 61.09 103 GLU A N 1
ATOM 784 C CA . GLU A 1 103 ? 23.795 -8.689 -32.339 1.00 61.09 103 GLU A CA 1
ATOM 785 C C . GLU A 1 103 ? 24.246 -8.041 -31.030 1.00 61.09 103 GLU A C 1
ATOM 787 O O . GLU A 1 103 ? 23.634 -7.087 -30.545 1.00 61.09 103 GLU A O 1
ATOM 792 N N . THR A 1 104 ? 25.354 -8.536 -30.474 1.00 58.75 104 THR A N 1
ATOM 793 C CA . THR A 1 104 ? 26.166 -7.739 -29.559 1.00 58.75 104 THR A CA 1
ATOM 794 C C . THR A 1 104 ? 26.404 -6.411 -30.275 1.00 58.75 104 THR A C 1
ATOM 796 O O . THR A 1 104 ? 27.021 -6.440 -31.345 1.00 58.75 104 THR A O 1
ATOM 799 N N . PRO A 1 105 ? 25.896 -5.268 -29.770 1.00 60.94 105 PRO A N 1
ATOM 800 C CA . PRO A 1 105 ? 26.181 -4.001 -30.415 1.00 60.94 105 PRO A CA 1
ATOM 801 C C . PRO A 1 105 ? 27.695 -3.899 -30.514 1.00 60.94 105 PRO A C 1
ATOM 803 O O . PRO A 1 105 ? 28.386 -4.178 -29.527 1.00 60.94 105 PRO A O 1
ATOM 806 N N . ALA A 1 106 ? 28.202 -3.594 -31.712 1.00 64.31 106 ALA A N 1
ATOM 807 C CA . ALA A 1 106 ? 29.628 -3.411 -31.905 1.00 64.31 106 ALA A CA 1
ATOM 808 C C . ALA A 1 106 ? 30.103 -2.450 -30.816 1.00 64.31 106 ALA A C 1
ATOM 810 O O . ALA A 1 106 ? 29.572 -1.341 -30.691 1.00 64.31 106 ALA A O 1
ATOM 811 N N . LEU A 1 107 ? 31.038 -2.908 -29.978 1.00 62.31 107 LEU A N 1
ATOM 812 C CA . LEU A 1 107 ? 31.702 -2.006 -29.051 1.00 62.31 107 LEU A CA 1
ATOM 813 C C . LEU A 1 107 ? 32.205 -0.830 -29.897 1.00 62.31 107 LEU A C 1
ATOM 815 O O . LEU A 1 107 ? 32.731 -1.077 -30.990 1.00 62.31 107 LEU A O 1
ATOM 819 N N . PRO A 1 108 ? 32.000 0.426 -29.460 1.00 62.28 108 PRO A N 1
ATOM 820 C CA . PRO A 1 108 ? 32.572 1.556 -30.174 1.00 62.28 108 PRO A CA 1
ATOM 821 C C . PRO A 1 108 ? 34.053 1.254 -30.382 1.00 62.28 108 PRO A C 1
ATOM 823 O O . PRO A 1 108 ? 34.705 0.776 -29.451 1.00 62.28 108 PRO A O 1
ATOM 826 N N . ALA A 1 109 ? 34.543 1.440 -31.610 1.00 66.69 109 ALA A N 1
ATOM 827 C CA . ALA A 1 109 ? 35.926 1.139 -31.946 1.00 66.69 109 ALA A CA 1
ATOM 828 C C . ALA A 1 109 ? 36.833 1.895 -30.966 1.00 66.69 109 ALA A C 1
ATOM 830 O O . ALA A 1 109 ? 36.941 3.124 -31.029 1.00 66.69 109 ALA A O 1
ATOM 831 N N . GLN A 1 110 ? 37.422 1.147 -30.028 1.00 62.91 110 GLN A N 1
ATOM 832 C CA . GLN A 1 110 ? 38.266 1.690 -28.962 1.00 62.91 110 GLN A CA 1
ATOM 833 C C . GLN A 1 110 ? 39.554 2.303 -29.530 1.00 62.91 110 GLN A C 1
ATOM 835 O O . GLN A 1 110 ? 40.170 3.122 -28.866 1.00 62.91 110 GLN A O 1
ATOM 840 N N . ASP A 1 111 ? 39.876 1.987 -30.788 1.00 67.19 111 ASP A N 1
ATOM 841 C CA . ASP A 1 111 ? 41.018 2.516 -31.538 1.00 67.19 111 ASP A CA 1
ATOM 842 C C . ASP A 1 111 ? 40.605 3.605 -32.550 1.00 67.19 111 ASP A C 1
ATOM 844 O O . ASP A 1 111 ? 41.318 3.885 -33.515 1.00 67.19 111 ASP A O 1
ATOM 848 N N . SER A 1 112 ? 39.408 4.190 -32.410 1.00 74.19 112 SER A N 1
ATOM 849 C CA . SER A 1 112 ? 39.028 5.315 -33.268 1.00 74.19 112 SER A CA 1
ATOM 850 C C . SER A 1 112 ? 39.779 6.588 -32.844 1.00 74.19 112 SER A C 1
ATOM 852 O O . SER A 1 112 ? 39.849 6.886 -31.649 1.00 74.19 112 SER A O 1
ATOM 854 N N . PRO A 1 113 ? 40.271 7.402 -33.800 1.00 79.06 113 PRO A N 1
ATOM 855 C CA . PRO A 1 113 ? 40.948 8.667 -33.491 1.00 79.06 113 PRO A CA 1
ATOM 856 C C . PRO A 1 113 ? 40.082 9.621 -32.654 1.00 79.06 113 PRO A C 1
ATOM 858 O O . PRO A 1 113 ? 40.582 10.414 -31.861 1.00 79.06 113 PRO A O 1
ATOM 861 N N . GLU A 1 114 ? 38.762 9.535 -32.828 1.00 78.56 114 GLU A N 1
ATOM 862 C CA . GLU A 1 114 ? 37.772 10.320 -32.090 1.00 78.56 114 GLU A CA 1
ATOM 863 C C . GLU A 1 114 ? 37.682 9.891 -30.617 1.00 78.56 114 GLU A C 1
ATOM 865 O O . GLU A 1 114 ? 37.599 10.745 -29.732 1.00 78.56 114 GLU A O 1
ATOM 870 N N . PHE A 1 115 ? 37.751 8.585 -30.337 1.00 77.19 115 PHE A N 1
ATOM 871 C CA . PHE A 1 115 ? 37.769 8.061 -28.972 1.00 77.19 115 PHE A CA 1
ATOM 872 C C . PHE A 1 115 ? 39.073 8.416 -28.254 1.00 77.19 115 PHE A C 1
ATOM 874 O O . PHE A 1 115 ? 39.030 8.883 -27.117 1.00 77.19 115 PHE A O 1
ATOM 881 N N . GLU A 1 116 ? 40.221 8.284 -28.923 1.00 78.75 116 GLU A N 1
ATOM 882 C CA . GLU A 1 116 ? 41.518 8.689 -28.365 1.00 78.75 116 GLU A CA 1
ATOM 883 C C . GLU A 1 116 ? 41.549 10.182 -28.014 1.00 78.75 116 GLU A C 1
ATOM 885 O O . GLU A 1 116 ? 42.012 10.559 -26.933 1.00 78.75 116 GLU A O 1
ATOM 890 N N . ALA A 1 117 ? 41.008 11.032 -28.892 1.00 86.44 117 ALA A N 1
ATOM 891 C CA . ALA A 1 117 ? 40.925 12.469 -28.657 1.00 86.44 117 ALA A CA 1
ATOM 892 C C . ALA A 1 117 ? 40.054 12.806 -27.434 1.00 86.44 117 ALA A C 1
ATOM 894 O O . ALA A 1 117 ? 40.439 13.640 -26.608 1.00 86.44 117 ALA A O 1
ATOM 895 N N . GLU A 1 118 ? 38.906 12.143 -27.276 1.00 83.81 118 GLU A N 1
ATOM 896 C CA . GLU A 1 118 ? 38.020 12.379 -26.132 1.00 83.81 118 GLU A CA 1
ATOM 897 C C . GLU A 1 118 ? 38.609 11.818 -24.826 1.00 83.81 118 GLU A C 1
ATOM 899 O O . GLU A 1 118 ? 38.534 12.474 -23.785 1.00 83.81 118 GLU A O 1
ATOM 904 N N . VAL A 1 119 ? 39.283 10.662 -24.867 1.00 84.31 119 VAL A N 1
ATOM 905 C CA . VAL A 1 119 ? 40.009 10.106 -23.711 1.00 84.31 119 VAL A CA 1
ATOM 906 C C . VAL A 1 119 ? 41.129 11.047 -23.269 1.00 84.31 119 VAL A C 1
ATOM 908 O O . VAL A 1 119 ? 41.235 11.352 -22.080 1.00 84.31 119 VAL A O 1
ATOM 911 N N . GLN A 1 120 ? 41.935 11.567 -24.199 1.00 86.25 120 GLN A N 1
ATOM 912 C CA . GLN A 1 120 ? 42.991 12.530 -23.870 1.00 86.25 120 GLN A CA 1
ATOM 913 C C . GLN A 1 120 ? 42.429 13.814 -23.258 1.00 86.25 120 GLN A C 1
ATOM 915 O O . GLN A 1 120 ? 42.972 14.323 -22.277 1.00 86.25 120 GLN A O 1
ATOM 920 N N . LYS A 1 121 ? 41.315 14.317 -23.793 1.00 91.69 121 LYS A N 1
ATOM 921 C CA . LYS A 1 121 ? 40.630 15.498 -23.262 1.00 91.69 121 LYS A CA 1
ATOM 922 C C . LYS A 1 121 ? 40.116 15.276 -21.837 1.00 91.69 121 LYS A C 1
ATOM 924 O O . LYS A 1 121 ? 40.290 16.151 -20.988 1.00 91.69 121 LYS A O 1
ATOM 929 N N . LEU A 1 122 ? 39.523 14.115 -21.555 1.00 86.75 122 LEU A N 1
ATOM 930 C CA . LEU A 1 122 ? 39.051 13.757 -20.214 1.00 86.75 122 LEU A CA 1
ATOM 931 C C . LEU A 1 122 ? 40.211 13.592 -19.223 1.00 86.75 122 LEU A C 1
ATOM 933 O O . LEU A 1 122 ? 40.121 14.074 -18.094 1.00 86.75 122 LEU A O 1
ATOM 937 N N . LEU A 1 123 ? 41.319 12.975 -19.646 1.00 88.06 123 LEU A N 1
ATOM 938 C CA . LEU A 1 123 ? 42.526 12.835 -18.825 1.00 88.06 123 LEU A CA 1
ATOM 939 C C . LEU A 1 123 ? 43.174 14.190 -18.511 1.00 88.06 123 LEU A C 1
ATOM 941 O O . LEU A 1 123 ? 43.594 14.413 -17.375 1.00 88.06 123 LEU A O 1
ATOM 945 N N . ALA A 1 124 ? 43.220 15.108 -19.480 1.00 88.94 124 ALA A N 1
ATOM 946 C CA . ALA A 1 124 ? 43.726 16.463 -19.273 1.00 88.94 124 ALA A CA 1
ATOM 947 C C . ALA A 1 124 ? 42.866 17.240 -18.261 1.00 88.94 124 ALA A C 1
ATOM 949 O O . ALA A 1 124 ? 43.395 17.791 -17.296 1.00 88.94 124 ALA A O 1
ATOM 950 N N . ALA A 1 125 ? 41.539 17.205 -18.420 1.00 87.12 125 ALA A N 1
ATOM 951 C CA . ALA A 1 125 ? 40.611 17.863 -17.501 1.00 87.12 125 ALA A CA 1
ATOM 952 C C . ALA A 1 125 ? 40.706 17.299 -16.070 1.00 87.12 125 ALA A C 1
ATOM 954 O O . ALA A 1 125 ? 40.716 18.061 -15.102 1.00 87.12 125 ALA A O 1
ATOM 955 N N . ALA A 1 126 ? 40.840 15.976 -15.930 1.00 83.62 126 ALA A N 1
ATOM 956 C CA . ALA A 1 126 ? 41.044 15.333 -14.636 1.00 83.62 126 ALA A CA 1
ATOM 957 C C . ALA A 1 126 ? 42.387 15.734 -14.000 1.00 83.62 126 ALA A C 1
ATOM 959 O O . ALA A 1 126 ? 42.453 15.971 -12.795 1.00 83.62 126 ALA A O 1
ATOM 960 N N . GLY A 1 127 ? 43.453 15.860 -14.799 1.00 78.12 127 GLY A N 1
ATOM 961 C CA . GLY A 1 127 ? 44.755 16.356 -14.344 1.00 78.12 127 GLY A CA 1
ATOM 962 C C . GLY A 1 127 ? 44.681 17.777 -13.776 1.00 78.12 127 GLY A C 1
ATOM 963 O O . GLY A 1 127 ? 45.205 18.033 -12.688 1.00 78.12 127 GLY A O 1
ATOM 964 N N . ASP A 1 128 ? 43.971 18.675 -14.460 1.00 82.31 128 ASP A N 1
ATOM 965 C CA . AS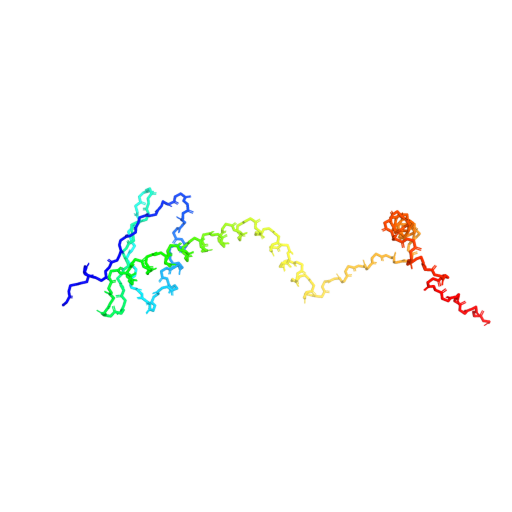P A 1 128 ? 43.756 20.054 -14.009 1.00 82.31 128 ASP A CA 1
ATOM 966 C C . ASP A 1 128 ? 42.945 20.113 -12.706 1.00 82.31 128 ASP A C 1
ATOM 968 O O . ASP A 1 128 ? 43.251 20.892 -11.796 1.00 82.31 128 ASP A O 1
ATOM 972 N N . GLU A 1 129 ? 41.923 19.265 -12.582 1.00 78.38 129 GLU A N 1
ATOM 973 C CA . GLU A 1 129 ? 41.095 19.178 -11.380 1.00 78.38 129 GLU A CA 1
ATOM 974 C C . GLU A 1 129 ? 41.878 18.624 -10.182 1.00 78.38 129 GLU A C 1
ATOM 976 O O . GLU A 1 129 ? 41.815 19.178 -9.080 1.00 78.38 129 GLU A O 1
ATOM 981 N N . ILE A 1 130 ? 42.694 17.594 -10.402 1.00 78.56 130 ILE A N 1
ATOM 982 C CA . ILE A 1 130 ? 43.605 17.028 -9.404 1.00 78.56 130 ILE A CA 1
ATOM 983 C C . ILE A 1 130 ? 44.624 18.082 -8.949 1.00 78.56 130 ILE A C 1
ATOM 985 O O . ILE A 1 130 ? 44.835 18.255 -7.748 1.00 78.56 130 ILE A O 1
ATOM 989 N N . ALA A 1 131 ? 45.217 18.838 -9.877 1.00 77.75 131 ALA A N 1
ATOM 990 C CA . ALA A 1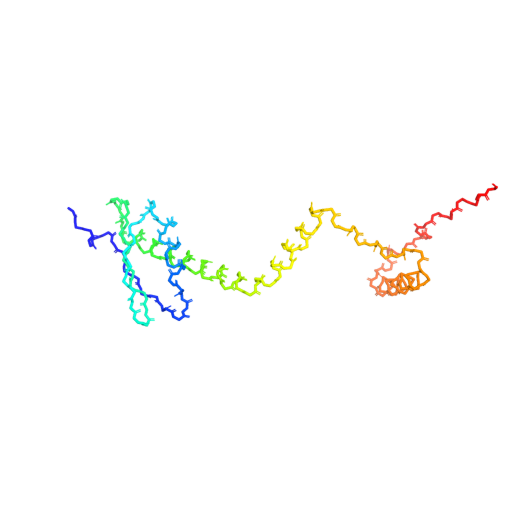 131 ? 46.162 19.907 -9.553 1.00 77.75 131 ALA A CA 1
ATOM 991 C C . ALA A 1 131 ? 45.511 21.042 -8.743 1.00 77.75 131 ALA A C 1
ATOM 993 O O . ALA A 1 131 ? 46.153 21.638 -7.876 1.00 77.75 131 ALA A O 1
ATOM 994 N N . ARG A 1 132 ? 44.229 21.327 -8.999 1.00 78.56 132 ARG A N 1
ATOM 995 C CA . ARG A 1 132 ? 43.457 22.342 -8.273 1.00 78.56 132 ARG A CA 1
ATOM 996 C C . ARG A 1 132 ? 43.047 21.887 -6.869 1.00 78.56 132 ARG A C 1
ATOM 998 O O . ARG A 1 132 ? 42.928 22.727 -5.980 1.00 78.56 132 ARG A O 1
ATOM 1005 N N . THR A 1 133 ? 42.805 20.593 -6.668 1.00 76.31 133 THR A N 1
ATOM 1006 C CA . THR A 1 133 ? 42.166 20.070 -5.447 1.00 76.31 133 THR A CA 1
ATOM 1007 C C . THR A 1 133 ? 43.108 19.303 -4.516 1.00 76.31 133 THR A C 1
ATOM 1009 O O . THR A 1 133 ? 42.786 19.144 -3.336 1.00 76.31 133 THR A O 1
ATOM 1012 N N . MET A 1 134 ? 44.288 18.868 -4.976 1.00 65.75 134 MET A N 1
ATOM 1013 C CA . MET A 1 134 ? 45.218 18.113 -4.131 1.00 65.75 134 MET A CA 1
ATOM 1014 C C . MET A 1 134 ? 46.007 18.992 -3.139 1.00 65.75 134 MET A C 1
ATOM 1016 O O . MET A 1 134 ? 46.630 19.986 -3.523 1.00 65.75 134 MET A O 1
ATOM 1020 N N . PRO A 1 135 ? 46.084 18.602 -1.851 1.00 63.56 135 PRO A N 1
ATOM 1021 C CA . PRO A 1 135 ? 46.949 19.257 -0.878 1.00 63.56 135 PRO A CA 1
ATOM 1022 C C . PRO A 1 135 ? 48.431 18.969 -1.182 1.00 63.56 135 PRO A C 1
ATOM 1024 O O . PRO A 1 135 ? 48.823 17.820 -1.370 1.00 63.56 135 PRO A O 1
ATOM 1027 N N . LYS A 1 136 ? 49.283 20.007 -1.133 1.00 59.84 136 LYS A N 1
ATOM 1028 C CA . LYS A 1 136 ? 50.734 20.001 -1.467 1.00 59.84 136 LYS A CA 1
ATOM 1029 C C . LYS A 1 136 ? 51.602 18.883 -0.851 1.00 59.84 136 LYS A C 1
ATOM 1031 O O . LYS A 1 136 ? 52.753 18.739 -1.246 1.00 59.84 136 LYS A O 1
ATOM 1036 N N . LYS A 1 137 ? 51.100 18.124 0.129 1.00 57.34 137 LYS A N 1
ATOM 1037 C CA . LYS A 1 137 ? 51.807 16.996 0.762 1.00 57.34 137 LYS A CA 1
ATOM 1038 C C . LYS A 1 137 ? 51.606 15.648 0.050 1.00 57.34 137 LYS A C 1
ATOM 1040 O O . LYS A 1 137 ? 52.268 14.694 0.440 1.00 57.34 137 LYS A O 1
ATOM 1045 N N . LEU A 1 138 ? 50.728 15.560 -0.957 1.00 55.62 138 LEU A N 1
ATOM 1046 C CA . LEU A 1 138 ? 50.423 14.322 -1.694 1.00 55.62 138 LEU A CA 1
ATOM 1047 C C . LEU A 1 138 ? 50.687 14.408 -3.208 1.00 55.62 138 LEU A C 1
ATOM 1049 O O . LEU A 1 138 ? 50.175 13.593 -3.971 1.00 55.62 138 LEU A O 1
ATOM 1053 N N . SER A 1 139 ? 51.490 15.374 -3.659 1.00 54.25 139 SER A N 1
ATOM 1054 C CA . SER A 1 139 ? 51.912 15.444 -5.061 1.00 54.25 139 SER A CA 1
ATOM 1055 C C . SER A 1 139 ? 52.578 14.118 -5.465 1.00 54.25 139 SER A C 1
ATOM 1057 O O . SER A 1 139 ? 53.538 13.718 -4.796 1.00 54.25 139 SER A O 1
ATOM 1059 N N . PRO A 1 140 ? 52.114 13.424 -6.521 1.00 53.38 140 PRO A N 1
ATOM 1060 C CA . PRO A 1 140 ? 52.730 12.177 -6.948 1.00 53.38 140 PRO A CA 1
ATOM 1061 C C . PRO A 1 140 ? 54.170 12.457 -7.388 1.00 53.38 140 PRO A C 1
ATOM 1063 O O . PRO A 1 140 ? 54.420 13.222 -8.320 1.00 53.38 140 PRO A O 1
ATOM 1066 N N . GLN A 1 141 ? 55.136 11.874 -6.676 1.00 55.81 141 GLN A N 1
ATOM 1067 C CA . GLN A 1 141 ? 56.529 11.894 -7.102 1.00 55.81 141 GLN A CA 1
ATOM 1068 C C . GLN A 1 141 ? 56.706 10.866 -8.218 1.00 55.81 141 GLN A C 1
ATOM 1070 O O . GLN A 1 141 ? 56.900 9.682 -7.961 1.00 55.81 141 GLN A O 1
ATOM 1075 N N . GLY A 1 142 ? 56.635 11.343 -9.458 1.00 58.91 142 GLY A N 1
ATOM 1076 C CA . GLY A 1 142 ? 56.968 10.567 -10.649 1.00 58.91 142 GLY A CA 1
ATOM 1077 C C . GLY A 1 142 ? 55.761 10.127 -11.485 1.00 58.91 142 GLY A C 1
ATOM 1078 O O . GLY A 1 142 ? 54.619 10.183 -11.024 1.00 58.91 142 GLY A O 1
ATOM 1079 N N . PRO A 1 143 ? 56.006 9.734 -12.748 1.00 51.50 143 PRO A N 1
ATOM 1080 C CA . PRO A 1 143 ? 54.956 9.297 -13.656 1.00 51.50 143 PRO A CA 1
ATOM 1081 C C . PRO A 1 143 ? 54.284 8.023 -13.129 1.00 51.50 143 PRO A C 1
ATOM 1083 O O . PRO A 1 143 ? 54.949 7.073 -12.727 1.00 51.50 143 PRO A O 1
ATOM 1086 N N . LEU A 1 144 ? 52.949 8.006 -13.173 1.00 54.94 144 LEU A N 1
ATOM 1087 C CA . LEU A 1 144 ? 52.087 6.898 -12.735 1.00 54.94 144 LEU A CA 1
ATOM 1088 C C . LEU A 1 144 ? 52.195 5.632 -13.607 1.00 54.94 144 LEU A C 1
ATOM 1090 O O . LEU A 1 144 ? 51.535 4.639 -13.312 1.00 54.94 144 LEU A O 1
ATOM 1094 N N . TYR A 1 145 ? 53.026 5.649 -14.651 1.00 49.12 145 TYR A N 1
ATOM 1095 C CA . TYR A 1 145 ? 53.223 4.528 -15.564 1.00 49.12 145 TYR A CA 1
ATOM 1096 C C . TYR A 1 145 ? 54.713 4.279 -15.827 1.00 49.12 145 TYR A C 1
ATOM 1098 O O . TYR A 1 145 ? 55.444 5.232 -16.122 1.00 49.12 145 TYR A O 1
ATOM 1106 N N . PRO A 1 146 ? 55.182 3.018 -15.772 1.00 49.03 146 PRO A N 1
ATOM 1107 C CA . PRO A 1 146 ? 56.457 2.668 -16.379 1.00 49.03 146 PRO A CA 1
ATOM 1108 C C . PRO A 1 146 ? 56.347 2.825 -17.909 1.00 49.03 146 PRO A C 1
ATOM 1110 O O . PRO A 1 146 ? 55.287 2.536 -18.468 1.00 49.03 146 PRO A O 1
ATOM 1113 N N . PRO A 1 147 ? 57.405 3.281 -18.607 1.00 52.34 147 PRO A N 1
ATOM 1114 C CA . PRO A 1 147 ? 57.389 3.338 -20.064 1.00 52.34 147 PRO A CA 1
ATOM 1115 C C . PRO A 1 147 ? 57.239 1.924 -20.634 1.00 52.34 147 PRO A C 1
ATOM 1117 O O . PRO A 1 147 ? 57.913 0.996 -20.176 1.00 52.34 147 PRO A O 1
ATOM 1120 N N . GLU A 1 148 ? 56.360 1.768 -21.625 1.00 60.88 148 GLU A N 1
ATOM 1121 C CA . GLU A 1 148 ? 56.137 0.483 -22.285 1.00 60.88 148 GLU A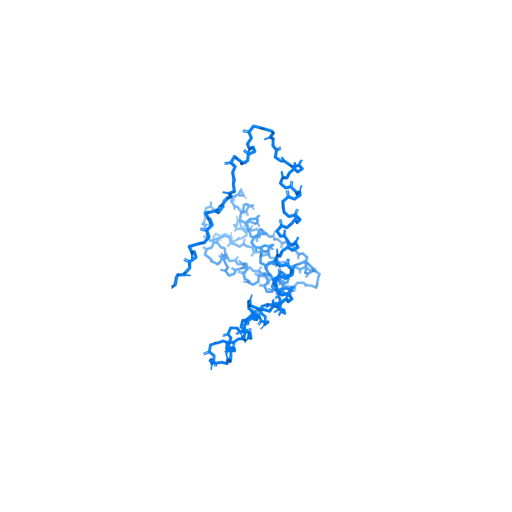 CA 1
ATOM 1122 C C . GLU A 1 148 ? 57.450 -0.104 -22.831 1.00 60.88 148 GLU A C 1
ATOM 1124 O O . GLU A 1 148 ? 58.299 0.632 -23.360 1.00 60.88 148 GLU A O 1
ATOM 1129 N N . PRO A 1 149 ? 57.648 -1.430 -22.722 1.00 57.94 149 PRO A N 1
ATOM 1130 C CA . PRO A 1 149 ? 58.824 -2.070 -23.278 1.00 57.94 149 PRO A CA 1
ATOM 1131 C C . PRO A 1 149 ? 58.791 -1.940 -24.802 1.00 57.94 149 PRO A C 1
ATOM 1133 O O . PRO A 1 149 ? 57.916 -2.481 -25.474 1.00 57.94 149 PRO A O 1
ATOM 1136 N N . ARG A 1 150 ? 59.783 -1.237 -25.359 1.00 51.91 150 ARG A N 1
ATOM 1137 C CA . ARG A 1 150 ? 60.008 -1.196 -26.806 1.00 51.91 150 ARG A CA 1
ATOM 1138 C C . ARG A 1 150 ? 60.288 -2.617 -27.294 1.00 51.91 150 ARG A C 1
ATOM 1140 O O . ARG A 1 150 ? 61.341 -3.175 -26.979 1.00 51.91 150 ARG A O 1
ATOM 1147 N N . ALA A 1 151 ? 59.344 -3.182 -28.042 1.00 57.34 151 ALA A N 1
ATOM 1148 C CA . ALA A 1 151 ? 59.546 -4.425 -28.771 1.00 57.34 151 ALA A CA 1
ATOM 1149 C C . ALA A 1 151 ? 60.746 -4.261 -29.723 1.00 57.34 151 ALA A C 1
ATOM 1151 O O . ALA A 1 151 ? 60.856 -3.245 -30.416 1.00 57.34 151 ALA A O 1
ATOM 1152 N N . ARG A 1 152 ? 61.673 -5.222 -29.677 1.00 54.00 152 ARG A N 1
ATOM 1153 C CA . ARG A 1 152 ? 62.805 -5.340 -30.604 1.00 54.00 152 ARG A CA 1
ATOM 1154 C C . ARG A 1 152 ? 62.412 -6.162 -31.817 1.00 54.00 152 ARG A C 1
ATOM 1156 O O . ARG A 1 152 ? 61.644 -7.128 -31.616 1.00 54.00 152 ARG A O 1
#

Radius of gyration: 30.41 Å; chains: 1; bounding box: 82×36×57 Å